Protein AF-A0A7C4T626-F1 (afdb_monomer)

Secondary structure (DSSP, 8-state):
-TTTTS---TTT-S---PPPHHHHHHHHHH--SS-HHHHHHHHHHHHHHHHHHHHHHHHHHHHTHHHHHHHHHHHHHHS---HHHHHHHHTT----S--HHHHHHHHHHHHHHT-PPP-------

Sequence (125 aa):
AMVMEWGMGEQLGPVNYSSDPASEAYMMQFGPEFSQKTAEMIDAEVRKIIDTAYTEASDLLETNRDKVDALAKALLKYETLDADDVKLILSGGSLEKPTLNDLLAKEQTKAHNETPAPEEYRKDY

Radius of gyration: 29.69 Å; Cα contacts (8 Å, |Δi|>4): 72; chains: 1; bounding box: 92×33×59 Å

Foldseek 3Di:
DQCAQQVVQPVRHRDHQDDDPVCVVVCVVPNGPDDPVVVVSSVVSVVVVVVVVVVVVVCVCVVVVVLVVQVVVVCQFAVDADPVRSVQSSVVHDDPDHTPVNVVVVVVVVVVVPPDDPPPPPPDD

Solvent-accessible surface area (backbone atoms only — not comparable to full-atom values): 7524 Å² total; per-residue (Å²): 94,62,52,38,53,66,14,69,27,86,91,74,36,84,45,69,73,61,61,57,77,76,46,44,62,45,30,7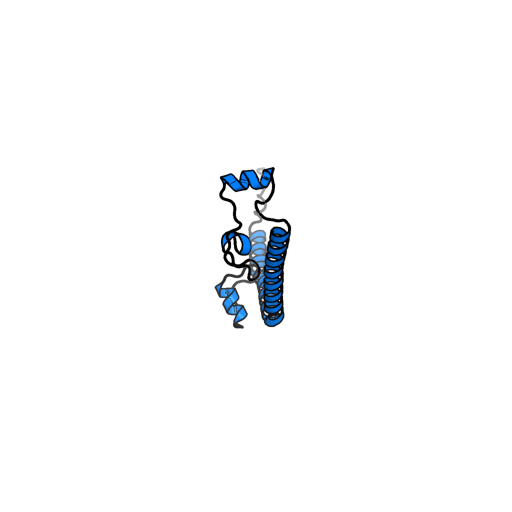8,75,74,47,71,99,60,55,70,70,53,51,54,52,51,54,50,45,54,48,52,52,52,52,50,53,49,50,53,52,49,52,54,48,60,76,38,39,70,52,53,53,50,51,53,54,46,37,73,43,40,70,68,78,54,76,66,52,49,53,36,50,72,71,71,52,82,84,96,65,78,36,47,68,56,52,54,52,52,52,52,57,51,61,67,71,65,64,75,76,79,80,78,78,80,76,87,124

pLDDT: mean 82.05, std 13.03, range [48.47, 98.0]

Mean predicted aligned error: 11.88 Å

Nearest PDB structures (foldseek):
  6az0-assembly1_B  TM=9.004E-01  e=3.321E-03  Saccharomyces cerevisiae RM11-1a
  2dhr-assembly1_D  TM=7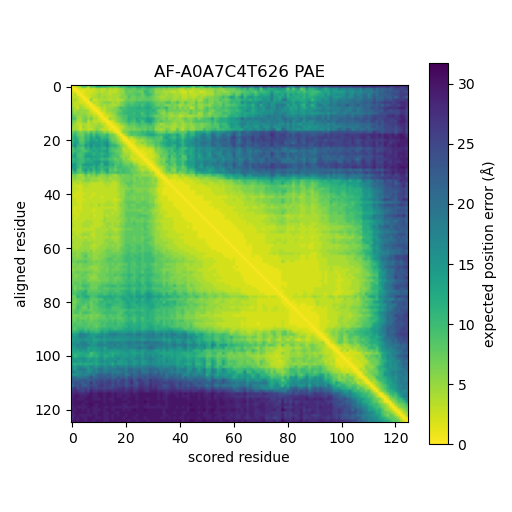.779E-01  e=2.903E-03  Thermus thermophilus

Structure (mmCIF, N/CA/C/O backbone):
data_AF-A0A7C4T626-F1
#
_entry.id   AF-A0A7C4T626-F1
#
loop_
_atom_site.group_PDB
_atom_site.id
_atom_site.type_symbol
_atom_site.label_atom_id
_atom_site.label_alt_id
_atom_site.label_comp_id
_atom_site.label_asym_id
_atom_site.label_entity_id
_atom_site.label_seq_id
_atom_site.pdbx_PDB_ins_code
_atom_site.Cartn_x
_atom_site.Cartn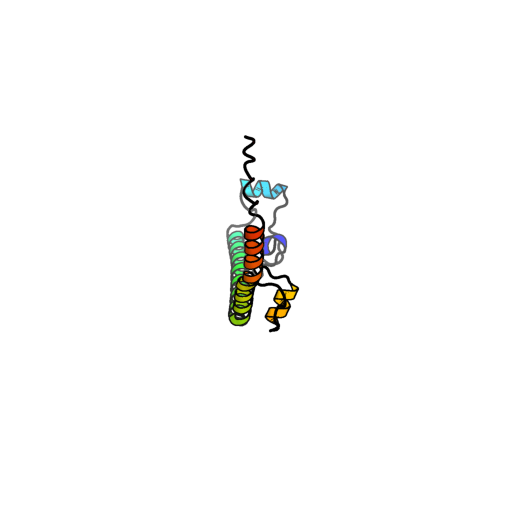_y
_atom_site.Cartn_z
_atom_site.occupancy
_atom_site.B_iso_or_equiv
_atom_site.auth_seq_id
_atom_site.auth_comp_id
_atom_site.auth_asym_id
_atom_site.auth_atom_id
_atom_site.pdbx_PDB_model_num
ATOM 1 N N . ALA A 1 1 ? -6.491 7.884 14.619 1.00 65.12 1 ALA A N 1
ATOM 2 C CA . ALA A 1 1 ? -7.272 8.292 13.432 1.00 65.12 1 ALA A CA 1
ATOM 3 C C . ALA A 1 1 ? -8.443 7.348 13.094 1.00 65.12 1 ALA A C 1
ATOM 5 O O . ALA A 1 1 ? -9.502 7.543 13.668 1.00 65.12 1 ALA A O 1
ATOM 6 N N . MET A 1 2 ? -8.326 6.315 12.242 1.00 82.69 2 MET A N 1
ATOM 7 C CA . MET A 1 2 ? -9.519 5.632 11.667 1.00 82.69 2 MET A CA 1
ATOM 8 C C . MET A 1 2 ? -10.527 5.052 12.679 1.00 82.69 2 MET A C 1
ATOM 10 O O . MET A 1 2 ? -11.706 5.394 12.640 1.00 82.69 2 MET A O 1
ATOM 14 N N . VAL A 1 3 ? -10.080 4.190 13.594 1.00 80.69 3 VAL A N 1
ATOM 15 C CA . VAL A 1 3 ? -10.986 3.524 14.549 1.00 80.69 3 VAL A CA 1
ATOM 16 C C . VAL A 1 3 ? -11.329 4.446 15.723 1.00 80.69 3 VAL A C 1
ATOM 18 O O . VAL A 1 3 ? -12.494 4.591 16.068 1.00 80.69 3 VAL A O 1
ATOM 21 N N . MET A 1 4 ? -10.327 5.111 16.308 1.00 79.56 4 MET A N 1
ATOM 22 C CA . MET A 1 4 ? -10.500 5.886 17.545 1.00 79.56 4 MET A CA 1
ATOM 23 C C . MET A 1 4 ? -11.024 7.315 17.345 1.00 79.56 4 MET A C 1
ATOM 25 O O . MET A 1 4 ? -11.743 7.805 18.201 1.00 79.56 4 MET A O 1
ATOM 29 N N . GLU A 1 5 ? -10.679 8.011 16.261 1.00 79.12 5 GLU A N 1
ATOM 30 C CA . GLU A 1 5 ? -11.094 9.416 16.065 1.00 79.12 5 GLU A CA 1
ATOM 31 C C . GLU A 1 5 ? -12.281 9.530 15.116 1.00 79.12 5 GLU A C 1
ATOM 33 O O . GLU A 1 5 ? -13.194 10.320 15.351 1.00 79.12 5 GLU A O 1
ATOM 38 N N . TRP A 1 6 ? -12.255 8.758 14.026 1.00 81.06 6 TRP A N 1
ATOM 39 C CA . TRP A 1 6 ? -13.260 8.839 12.965 1.00 81.06 6 TRP A CA 1
ATOM 40 C C . TRP A 1 6 ? -14.411 7.849 13.152 1.00 81.06 6 TRP A C 1
ATOM 42 O O . TRP A 1 6 ? -15.393 7.927 12.418 1.00 81.06 6 TRP A O 1
ATOM 52 N N . GLY A 1 7 ? -14.308 6.930 14.119 1.00 77.69 7 GLY A N 1
ATOM 53 C CA . GLY A 1 7 ? -15.370 5.973 14.430 1.00 77.69 7 GLY A CA 1
ATOM 54 C C . GLY A 1 7 ? -15.666 5.001 13.285 1.00 77.69 7 GLY A C 1
ATOM 55 O O . GLY A 1 7 ? -16.808 4.588 13.107 1.00 77.69 7 GLY A O 1
ATOM 56 N N . MET A 1 8 ? -14.656 4.653 12.479 1.00 80.62 8 MET A N 1
ATOM 57 C CA . MET A 1 8 ? -14.803 3.751 11.325 1.00 80.62 8 MET A CA 1
ATOM 58 C C . MET A 1 8 ? -14.735 2.257 11.700 1.00 80.62 8 MET A C 1
ATOM 60 O O . MET A 1 8 ? -14.598 1.413 10.820 1.00 80.62 8 MET A O 1
ATOM 64 N N . GLY A 1 9 ? -14.811 1.913 12.991 1.00 78.06 9 GLY A N 1
ATOM 65 C CA . GLY A 1 9 ? -14.916 0.524 13.447 1.00 78.06 9 GLY A CA 1
ATOM 66 C C . GLY A 1 9 ? -16.373 0.062 13.459 1.00 78.06 9 GLY A C 1
ATOM 67 O O . GLY A 1 9 ? -17.179 0.600 14.218 1.00 78.06 9 GLY A O 1
ATOM 68 N N . GLU A 1 10 ? -16.717 -0.950 12.658 1.00 75.94 10 GLU A N 1
ATOM 69 C CA . GLU A 1 10 ? -18.098 -1.451 12.530 1.00 75.94 10 GLU A CA 1
ATOM 70 C C . GLU A 1 10 ? -18.674 -1.945 13.866 1.00 75.94 10 GLU A C 1
ATOM 72 O O . GLU A 1 10 ? -19.860 -1.752 14.133 1.00 75.94 10 GLU A O 1
ATOM 77 N N . GLN A 1 11 ? -17.845 -2.552 14.725 1.00 77.81 11 GLN A N 1
ATOM 78 C CA . GLN A 1 11 ? -18.287 -3.048 16.034 1.00 77.81 11 GLN A CA 1
ATOM 79 C C . GLN A 1 11 ? -18.428 -1.960 17.104 1.00 77.81 11 GLN A C 1
ATOM 81 O O . GLN A 1 11 ? -19.244 -2.103 18.015 1.00 77.81 11 GLN A O 1
ATOM 86 N N . LEU A 1 12 ? -17.632 -0.892 17.023 1.00 77.81 12 LEU A N 1
ATOM 87 C CA . LEU A 1 12 ? -17.597 0.183 18.023 1.00 77.81 12 LEU A CA 1
ATOM 88 C C . LEU A 1 12 ? -18.590 1.310 17.705 1.00 77.81 12 LEU A C 1
ATOM 90 O O . LEU A 1 12 ? -19.036 2.018 18.608 1.00 77.81 12 LEU A O 1
ATOM 94 N N . GLY A 1 13 ? -18.977 1.442 16.434 1.00 72.56 13 GLY A N 1
ATOM 95 C CA . GLY A 1 13 ? -19.865 2.496 15.963 1.00 72.56 13 GLY A CA 1
ATOM 96 C C . GLY A 1 13 ? -19.182 3.871 15.904 1.00 72.56 13 GLY A C 1
ATOM 97 O O . GLY A 1 13 ? -17.979 3.992 16.145 1.00 72.56 13 GLY A O 1
ATOM 98 N N . PRO A 1 14 ? -19.943 4.935 15.583 1.00 77.69 14 PRO A N 1
ATOM 99 C CA . PRO A 1 14 ? -19.408 6.276 15.351 1.00 77.69 14 PRO A CA 1
ATOM 100 C C . PRO A 1 14 ? -19.138 7.014 16.674 1.00 77.69 14 PRO A C 1
ATOM 102 O O . PRO A 1 14 ? -19.742 8.047 16.964 1.00 77.69 14 PRO A O 1
ATOM 105 N N . VAL A 1 15 ? -18.255 6.459 17.503 1.00 76.62 15 VAL A N 1
ATOM 106 C CA . VAL A 1 15 ? -17.834 7.038 18.782 1.00 76.62 15 VAL A CA 1
ATOM 107 C C . VAL A 1 15 ? -16.383 7.482 18.673 1.00 76.62 15 VAL A C 1
ATOM 109 O O . VAL A 1 15 ? -15.531 6.757 18.162 1.00 76.62 15 VAL A O 1
ATOM 112 N N . ASN A 1 16 ? -16.108 8.687 19.165 1.00 78.94 16 ASN A N 1
ATOM 113 C CA . ASN A 1 16 ? -14.752 9.187 19.290 1.00 78.94 16 ASN A CA 1
ATOM 114 C C . ASN A 1 16 ? -14.172 8.723 20.641 1.00 78.94 16 ASN A C 1
ATOM 116 O O . ASN A 1 16 ? -14.692 9.068 21.700 1.00 78.94 16 ASN A O 1
ATOM 120 N N . TYR A 1 17 ? -13.114 7.920 20.571 1.00 75.94 17 TYR A N 1
ATOM 121 C CA . TYR A 1 17 ? -12.302 7.425 21.686 1.00 75.94 17 TYR A CA 1
ATOM 122 C C . TYR A 1 17 ? -10.962 8.166 21.808 1.00 75.94 17 TYR A C 1
ATOM 124 O O . TYR A 1 17 ? -10.085 7.731 22.554 1.00 75.94 17 TYR A O 1
ATOM 132 N N . SER A 1 18 ? -10.764 9.229 21.027 1.00 68.81 18 SER A N 1
ATOM 133 C CA . SER A 1 18 ? -9.554 10.039 21.078 1.00 68.81 18 SER A CA 1
ATOM 134 C C . SER A 1 18 ? -9.593 11.015 22.240 1.00 68.81 18 SER A C 1
ATOM 136 O O . SER A 1 18 ? -10.644 11.534 22.615 1.00 68.81 18 SER A O 1
ATOM 138 N N . SER A 1 19 ? -8.418 11.257 22.792 1.00 64.00 19 SER A N 1
ATOM 139 C CA . SER A 1 19 ? -8.194 12.191 23.877 1.00 64.00 19 SER A CA 1
ATOM 140 C C . SER A 1 19 ? -7.792 13.556 23.297 1.00 64.00 19 SER A C 1
ATOM 142 O O . SER A 1 19 ? -6.939 13.644 22.420 1.00 64.00 19 SER A O 1
ATOM 144 N N . ASP A 1 20 ? -8.382 14.643 23.801 1.00 67.44 20 ASP A N 1
ATOM 145 C CA . ASP A 1 20 ? -7.840 16.005 23.667 1.00 67.44 20 ASP A CA 1
ATOM 146 C C . ASP A 1 20 ? -6.392 16.039 24.224 1.00 67.44 20 ASP A C 1
ATOM 148 O O . ASP A 1 20 ? -6.089 15.243 25.123 1.00 67.44 20 ASP A O 1
ATOM 152 N N . PRO A 1 21 ? -5.478 16.935 23.800 1.00 65.38 21 PRO A N 1
ATOM 153 C CA . PRO A 1 21 ? -4.077 16.913 24.238 1.00 65.38 21 PRO A CA 1
ATOM 154 C C . PRO A 1 21 ? -3.896 16.954 25.763 1.00 65.38 21 PRO A C 1
ATOM 156 O O . PRO A 1 21 ? -2.940 16.394 26.298 1.00 65.38 21 PRO A O 1
ATOM 159 N N . ALA A 1 22 ? -4.839 17.576 26.482 1.00 63.47 22 ALA A N 1
ATOM 160 C CA . ALA A 1 22 ? -4.883 17.558 27.944 1.00 63.47 22 ALA A CA 1
ATOM 161 C C . ALA A 1 22 ? -5.160 16.153 28.518 1.00 63.47 22 ALA A C 1
ATOM 163 O O . ALA A 1 22 ? -4.573 15.763 29.526 1.00 63.47 22 ALA A O 1
ATOM 164 N N . SER A 1 23 ? -6.024 15.379 27.862 1.00 63.88 23 SER A N 1
ATOM 165 C CA . SER A 1 23 ? -6.339 13.991 28.217 1.00 63.88 23 SER A CA 1
ATOM 166 C C . SER A 1 23 ? -5.335 12.967 27.678 1.00 63.88 23 SER A C 1
ATOM 16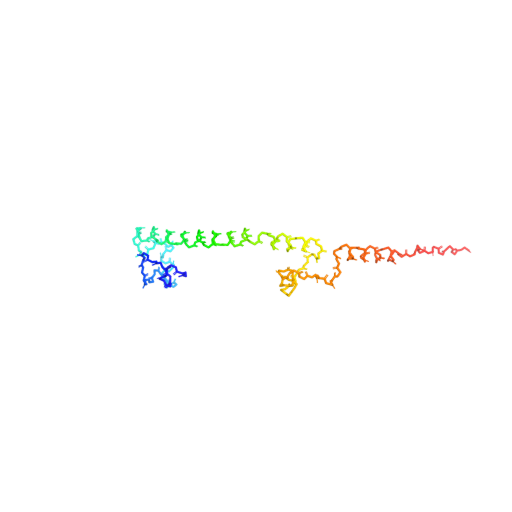8 O O . SER A 1 23 ? -5.243 11.878 28.230 1.00 63.88 23 SER A O 1
ATOM 170 N N . GLU A 1 24 ? -4.512 13.301 26.680 1.00 65.88 24 GLU A N 1
ATOM 171 C CA . GLU A 1 24 ? -3.437 12.412 26.217 1.00 65.88 24 GLU A CA 1
ATOM 172 C C . GLU A 1 24 ? -2.308 12.302 27.257 1.00 65.88 24 GLU A C 1
ATOM 174 O O . GLU A 1 24 ? -1.840 11.205 27.572 1.00 65.88 24 GLU A O 1
ATOM 179 N N . ALA A 1 25 ? -1.951 13.424 27.896 1.00 68.50 25 ALA A N 1
ATOM 180 C CA . ALA A 1 25 ? -1.042 13.427 29.044 1.00 68.50 25 ALA A CA 1
ATOM 181 C C . ALA A 1 25 ? -1.603 12.610 30.225 1.00 68.50 25 ALA A C 1
ATOM 183 O O . ALA A 1 25 ? -0.857 11.908 30.910 1.00 68.50 25 ALA A O 1
ATOM 184 N N . TYR A 1 26 ? -2.923 12.665 30.435 1.00 68.06 26 TYR A N 1
ATOM 185 C CA . TYR A 1 26 ? -3.614 11.871 31.450 1.00 68.06 26 TYR A CA 1
ATOM 186 C C . TYR A 1 26 ? -3.620 10.377 31.099 1.00 68.06 26 TYR A C 1
ATOM 188 O O . TYR A 1 26 ? -3.276 9.555 31.944 1.00 68.06 26 TYR A O 1
ATOM 196 N N . MET A 1 27 ? -3.906 10.013 29.846 1.00 66.94 27 MET A N 1
ATOM 197 C CA . MET A 1 27 ? -3.880 8.624 29.381 1.00 66.94 27 MET A CA 1
ATOM 198 C C . MET A 1 27 ? -2.500 7.982 29.504 1.00 66.94 27 MET A C 1
ATOM 200 O O . MET A 1 27 ? -2.403 6.821 29.901 1.00 66.94 27 MET A O 1
ATOM 204 N N . MET A 1 28 ? -1.426 8.722 29.218 1.00 68.50 28 MET A N 1
ATOM 205 C CA . MET A 1 28 ? -0.067 8.205 29.408 1.00 68.50 28 MET A CA 1
ATOM 206 C C . MET A 1 28 ? 0.271 7.936 30.880 1.00 68.50 28 MET A C 1
ATOM 208 O O . MET A 1 28 ? 1.109 7.081 31.164 1.00 68.50 28 MET A O 1
ATOM 212 N N . GLN A 1 29 ? -0.370 8.645 31.814 1.00 72.25 29 GLN A N 1
ATOM 213 C CA . GLN A 1 29 ? -0.107 8.518 33.247 1.00 72.25 29 GLN A CA 1
ATOM 214 C C . GLN A 1 29 ? -1.067 7.555 33.968 1.00 72.25 29 GLN A C 1
ATOM 216 O O . GLN A 1 29 ? -0.654 6.895 34.922 1.00 72.25 29 GLN A O 1
ATOM 221 N N . PHE A 1 30 ? -2.324 7.457 33.527 1.00 70.31 30 PHE A N 1
ATOM 222 C CA . PHE A 1 30 ? -3.401 6.750 34.235 1.00 70.31 30 PHE A CA 1
ATOM 223 C C . PHE A 1 30 ? -4.143 5.708 33.382 1.00 70.31 30 PHE A C 1
ATOM 225 O O . PHE A 1 30 ? -4.988 4.987 33.910 1.00 70.31 30 PHE A O 1
ATOM 232 N N . GLY A 1 31 ? -3.789 5.568 32.102 1.00 66.25 31 GLY A N 1
ATOM 233 C CA . GLY A 1 31 ? -4.418 4.633 31.171 1.00 66.25 31 GLY A CA 1
ATOM 234 C C . GLY A 1 31 ? -5.648 5.205 30.448 1.00 66.25 31 GLY A C 1
ATOM 235 O O . GLY A 1 31 ? -6.082 6.320 30.736 1.00 66.25 31 GLY A O 1
ATOM 236 N N . PRO A 1 32 ? -6.192 4.466 29.464 1.00 67.50 32 PRO A N 1
ATOM 237 C CA . PRO A 1 32 ? -7.331 4.903 28.657 1.00 67.50 32 PRO A CA 1
ATOM 238 C C . PRO A 1 32 ? -8.605 5.120 29.487 1.00 67.50 32 PRO A C 1
ATOM 240 O O . PRO A 1 32 ? -8.911 4.344 30.388 1.00 67.50 32 PRO A O 1
ATOM 243 N N . GLU A 1 33 ? -9.405 6.127 29.119 1.00 73.69 33 GLU A N 1
ATOM 244 C CA . GLU A 1 33 ? -10.693 6.450 29.766 1.00 73.69 33 GLU A CA 1
ATOM 245 C C . GLU A 1 33 ? -11.841 5.486 29.388 1.00 73.69 33 GLU A C 1
ATOM 247 O O . GLU A 1 33 ? -13.009 5.723 29.701 1.00 73.69 33 GLU A O 1
ATOM 252 N N . PHE A 1 34 ? -11.532 4.376 28.715 1.00 79.06 34 PHE A N 1
ATOM 253 C CA . PHE A 1 34 ? -12.491 3.352 28.308 1.00 79.06 34 PHE A CA 1
ATOM 254 C C . PHE A 1 34 ? -12.152 1.987 28.904 1.00 79.06 34 PHE A C 1
ATOM 256 O O . PHE A 1 34 ? -11.025 1.699 29.300 1.00 79.06 34 PHE A O 1
ATOM 263 N N . SER A 1 35 ? -13.166 1.122 28.975 1.00 86.44 35 SER A N 1
ATOM 264 C CA . SER A 1 35 ? -13.010 -0.210 29.558 1.00 86.44 35 SER A CA 1
ATOM 265 C C . SER A 1 35 ? -11.979 -1.049 28.800 1.00 86.44 35 SER A C 1
ATOM 267 O O . SER A 1 35 ? -11.820 -0.910 27.587 1.00 86.44 35 SER A O 1
ATOM 269 N N . GLN A 1 36 ? -11.349 -2.002 29.487 1.00 84.25 36 GLN A N 1
ATOM 270 C CA . GLN A 1 36 ? -10.408 -2.926 28.851 1.00 84.25 36 GLN A CA 1
ATOM 271 C C . GLN A 1 36 ? -11.048 -3.729 27.709 1.00 84.25 36 GLN A C 1
ATOM 273 O O . GLN A 1 36 ? -10.435 -3.915 26.666 1.00 84.25 36 GLN A O 1
ATOM 278 N N . LYS A 1 37 ? -12.330 -4.086 27.845 1.00 87.50 37 LYS A N 1
ATOM 279 C CA . LYS A 1 37 ? -13.107 -4.706 26.765 1.00 87.50 37 LYS A CA 1
ATOM 280 C C . LYS A 1 37 ? -13.189 -3.809 25.521 1.00 87.50 37 LYS A C 1
ATOM 282 O O . LYS A 1 37 ? -13.139 -4.298 24.400 1.00 87.50 37 LYS A O 1
ATOM 287 N N . THR A 1 38 ? -13.339 -2.499 25.708 1.00 86.06 38 THR A N 1
ATOM 288 C CA . THR A 1 38 ? -13.340 -1.523 24.608 1.00 86.06 38 THR A CA 1
ATOM 289 C C . THR A 1 38 ? -11.964 -1.421 23.960 1.00 86.06 38 THR A C 1
ATOM 291 O O . THR A 1 38 ? -11.889 -1.389 22.737 1.00 86.06 38 THR A O 1
ATOM 294 N N . ALA A 1 39 ? -10.893 -1.441 24.757 1.00 86.12 39 ALA A N 1
ATOM 295 C CA . ALA A 1 39 ? -9.521 -1.470 24.251 1.00 86.12 39 ALA A CA 1
ATOM 296 C C . ALA A 1 39 ? -9.270 -2.698 23.361 1.00 86.12 39 ALA A C 1
ATOM 298 O O . ALA A 1 39 ? -8.814 -2.557 22.232 1.00 86.12 39 ALA A O 1
ATOM 299 N N . GLU A 1 40 ? -9.674 -3.883 23.824 1.00 89.19 40 GLU A N 1
ATOM 300 C CA . GLU A 1 40 ? -9.564 -5.132 23.060 1.00 89.19 40 GLU A CA 1
ATOM 301 C C . GLU A 1 40 ? -10.336 -5.074 21.731 1.00 89.19 40 GLU A C 1
ATOM 303 O O . GLU A 1 40 ? -9.850 -5.555 20.708 1.00 89.19 40 GLU A O 1
ATOM 308 N N . MET A 1 41 ? -11.525 -4.458 21.723 1.00 89.12 41 MET A N 1
ATOM 309 C CA . MET A 1 41 ? -12.304 -4.257 20.495 1.00 89.12 41 MET A CA 1
ATOM 310 C C . MET A 1 41 ? -11.615 -3.287 19.524 1.00 89.12 41 MET A C 1
ATOM 312 O O . MET A 1 41 ? -11.603 -3.542 18.321 1.00 89.12 41 MET A O 1
ATOM 316 N N . ILE A 1 42 ? -11.010 -2.205 20.026 1.00 87.69 42 ILE A N 1
ATOM 317 C CA . ILE A 1 42 ? -10.232 -1.266 19.202 1.00 87.69 42 ILE A CA 1
ATOM 318 C C . ILE A 1 42 ? -9.046 -1.991 18.557 1.00 87.69 42 ILE A C 1
ATOM 320 O O . ILE A 1 42 ? -8.863 -1.897 17.343 1.00 87.69 42 ILE A O 1
ATOM 324 N N . ASP A 1 43 ? -8.281 -2.754 19.339 1.00 89.12 43 ASP A N 1
ATOM 325 C CA . ASP A 1 43 ? -7.125 -3.506 18.843 1.00 89.12 43 ASP A CA 1
ATOM 326 C C . ASP A 1 43 ? -7.522 -4.531 17.770 1.00 89.12 43 ASP A C 1
ATOM 328 O O . ASP A 1 43 ? -6.812 -4.705 16.773 1.00 89.12 43 ASP A O 1
ATOM 332 N N . ALA A 1 44 ? -8.671 -5.191 17.943 1.00 91.31 44 ALA A N 1
ATOM 333 C CA . ALA A 1 44 ? -9.201 -6.138 16.969 1.00 91.31 44 ALA A CA 1
ATOM 334 C C . ALA A 1 44 ? -9.567 -5.465 15.633 1.00 91.31 44 ALA A C 1
ATOM 336 O O . ALA A 1 44 ? -9.209 -5.984 14.575 1.00 91.31 44 ALA A O 1
ATOM 337 N N . GLU A 1 45 ? -10.226 -4.302 15.663 1.00 91.06 45 GLU A N 1
ATOM 338 C CA . GLU A 1 45 ? -10.566 -3.540 14.451 1.00 91.06 45 GLU A CA 1
ATOM 339 C C . GLU A 1 45 ? -9.313 -3.007 13.744 1.00 91.06 45 GLU A C 1
ATOM 341 O O . GLU A 1 45 ? -9.189 -3.118 12.524 1.00 91.06 45 GLU A O 1
ATOM 346 N N . VAL A 1 46 ? -8.334 -2.495 14.497 1.00 90.88 46 VAL A N 1
ATOM 347 C CA . VAL A 1 46 ? -7.054 -2.039 13.930 1.00 90.88 46 VAL A CA 1
ATOM 348 C C . VAL A 1 46 ? -6.333 -3.190 13.233 1.00 90.88 46 VAL A C 1
ATOM 350 O O . VAL A 1 46 ? -5.881 -3.034 12.097 1.00 90.88 46 VAL A O 1
ATOM 353 N N . ARG A 1 47 ? -6.268 -4.361 13.877 1.00 92.62 47 ARG A N 1
ATOM 354 C CA . ARG A 1 47 ? -5.679 -5.563 13.279 1.00 92.62 47 ARG A CA 1
ATOM 355 C C . ARG A 1 47 ? -6.414 -5.974 12.006 1.00 92.62 47 ARG A C 1
ATOM 357 O O . ARG A 1 47 ? -5.762 -6.177 10.989 1.00 92.62 47 ARG A O 1
ATOM 364 N N . LYS A 1 48 ? -7.751 -6.024 12.033 1.00 93.00 48 LYS A N 1
ATOM 365 C CA . LYS A 1 48 ? -8.580 -6.357 10.864 1.00 93.00 48 LYS A CA 1
ATOM 366 C C . LYS A 1 48 ? -8.275 -5.440 9.678 1.00 93.00 48 LYS A C 1
ATOM 368 O O . LYS A 1 48 ? -8.131 -5.933 8.562 1.00 93.00 48 LYS A O 1
ATOM 373 N N . ILE A 1 49 ? -8.149 -4.132 9.906 1.00 93.12 49 ILE A N 1
ATOM 374 C CA . ILE A 1 49 ? -7.838 -3.165 8.843 1.00 93.12 49 ILE A CA 1
ATOM 375 C C . ILE A 1 49 ? -6.449 -3.423 8.249 1.00 93.12 49 ILE A C 1
ATOM 377 O O . ILE A 1 49 ? -6.308 -3.459 7.028 1.00 93.12 49 ILE A O 1
ATOM 381 N N . ILE A 1 50 ? -5.435 -3.618 9.098 1.00 94.50 50 ILE A N 1
ATOM 382 C CA . ILE A 1 50 ? -4.058 -3.869 8.649 1.00 94.50 50 ILE A CA 1
ATOM 383 C C . ILE A 1 50 ? -3.976 -5.176 7.861 1.00 94.50 50 ILE A C 1
ATOM 385 O O . ILE A 1 50 ? -3.415 -5.187 6.767 1.00 94.50 50 ILE A O 1
ATOM 389 N N . ASP A 1 51 ? -4.556 -6.251 8.395 1.00 95.56 51 ASP A N 1
ATOM 390 C CA . ASP A 1 51 ? -4.533 -7.567 7.760 1.00 95.56 51 ASP A CA 1
ATOM 391 C C . ASP A 1 51 ? -5.254 -7.523 6.405 1.00 95.56 51 ASP A C 1
ATOM 393 O O . ASP A 1 51 ? -4.720 -8.008 5.411 1.00 95.56 51 ASP A O 1
ATOM 397 N N . THR A 1 52 ? -6.412 -6.856 6.330 1.00 95.38 52 THR A N 1
ATOM 398 C CA . THR A 1 52 ? -7.159 -6.689 5.071 1.00 95.38 52 THR A CA 1
ATOM 399 C C . THR A 1 52 ? -6.342 -5.916 4.038 1.00 95.38 52 THR A C 1
ATOM 401 O O . THR A 1 52 ? -6.167 -6.393 2.922 1.00 95.38 52 THR A O 1
ATOM 404 N N . ALA A 1 53 ? -5.779 -4.761 4.410 1.00 95.69 53 ALA A N 1
ATOM 405 C CA . ALA A 1 53 ? -4.973 -3.952 3.497 1.00 95.69 53 ALA A CA 1
ATOM 406 C C . ALA A 1 53 ? -3.712 -4.694 3.021 1.00 95.69 53 ALA A C 1
ATOM 408 O O . ALA A 1 53 ? -3.314 -4.569 1.862 1.00 95.69 53 ALA A O 1
ATOM 409 N N . TYR A 1 54 ? -3.087 -5.481 3.901 1.00 97.38 54 TYR A N 1
ATOM 410 C CA . TYR A 1 54 ? -1.936 -6.305 3.552 1.00 97.38 54 TYR A CA 1
ATOM 411 C C . TYR A 1 54 ? -2.307 -7.413 2.564 1.00 97.38 54 TYR A C 1
ATOM 413 O O . TYR A 1 54 ? -1.602 -7.599 1.569 1.00 97.38 54 TYR A O 1
ATOM 421 N N . THR A 1 55 ? -3.404 -8.131 2.817 1.00 97.69 55 THR A N 1
ATOM 422 C CA . THR A 1 55 ? -3.906 -9.167 1.910 1.00 97.69 55 THR A CA 1
ATOM 423 C C . THR A 1 55 ? -4.272 -8.569 0.558 1.00 97.69 55 THR A C 1
ATOM 425 O O . THR A 1 55 ? -3.763 -9.039 -0.450 1.00 97.69 55 THR A O 1
ATOM 428 N N . GLU A 1 56 ? -5.041 -7.480 0.519 1.00 97.69 56 GLU A N 1
ATOM 429 C CA . GLU A 1 56 ? -5.410 -6.810 -0.734 1.00 97.69 56 GLU A CA 1
ATOM 430 C C . GLU A 1 56 ? -4.184 -6.346 -1.531 1.00 97.69 56 GLU A C 1
ATOM 432 O O . GLU A 1 56 ? -4.118 -6.539 -2.746 1.00 97.69 56 GLU A O 1
ATOM 437 N N . ALA A 1 57 ? -3.186 -5.760 -0.861 1.00 97.38 57 ALA A N 1
ATOM 438 C CA . ALA A 1 57 ? -1.947 -5.349 -1.511 1.00 97.38 57 ALA A CA 1
ATOM 439 C C . ALA A 1 57 ? -1.153 -6.552 -2.042 1.00 97.38 57 ALA A C 1
ATOM 441 O O . ALA A 1 57 ? -0.642 -6.503 -3.161 1.00 97.38 57 ALA A O 1
ATOM 442 N N . SER A 1 58 ? -1.060 -7.629 -1.261 1.00 97.31 58 SER A N 1
ATOM 443 C CA . SER A 1 58 ? -0.360 -8.855 -1.658 1.00 97.31 58 SER A CA 1
ATOM 444 C C . SER A 1 58 ? -1.043 -9.506 -2.858 1.00 97.31 58 SER A C 1
ATOM 446 O O . SER A 1 58 ? -0.388 -9.749 -3.869 1.00 97.31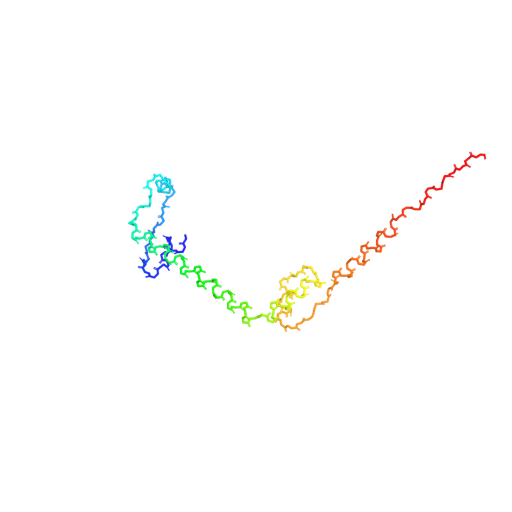 58 SER A O 1
ATOM 448 N N . ASP A 1 59 ? -2.364 -9.664 -2.806 1.00 98.00 59 ASP A N 1
ATOM 449 C CA . ASP A 1 59 ? -3.174 -10.221 -3.888 1.00 98.00 59 ASP A CA 1
ATOM 450 C C . ASP A 1 59 ? -3.061 -9.376 -5.161 1.00 98.00 59 ASP A C 1
ATOM 452 O O . ASP A 1 59 ? -2.923 -9.913 -6.263 1.00 98.00 59 ASP A O 1
ATOM 456 N N . LEU A 1 60 ? -3.065 -8.044 -5.035 1.00 97.56 60 LEU A N 1
ATOM 457 C CA . LEU A 1 60 ? -2.889 -7.136 -6.168 1.00 97.56 60 LEU A CA 1
ATOM 458 C C . LEU A 1 60 ? -1.517 -7.321 -6.832 1.00 97.56 60 LEU A C 1
ATOM 460 O O . LEU A 1 60 ? -1.432 -7.351 -8.065 1.00 97.56 60 LEU A O 1
ATOM 464 N N . LEU A 1 61 ? -0.454 -7.447 -6.033 1.00 96.44 61 LEU A N 1
ATOM 465 C CA . LEU A 1 61 ? 0.909 -7.659 -6.520 1.00 96.44 61 LEU A CA 1
ATOM 466 C C . LEU A 1 61 ? 1.085 -9.046 -7.147 1.00 96.44 61 LEU A C 1
ATOM 468 O O . LEU A 1 61 ? 1.711 -9.157 -8.200 1.00 96.44 61 LEU A O 1
ATOM 472 N N . GLU A 1 62 ? 0.523 -10.090 -6.538 1.00 96.62 62 GLU A N 1
ATOM 473 C CA . GLU A 1 62 ? 0.566 -11.459 -7.059 1.00 96.62 62 GLU A CA 1
ATOM 474 C C . GLU A 1 62 ? -0.238 -11.599 -8.354 1.00 96.62 62 GLU A C 1
ATOM 476 O O . GLU A 1 62 ? 0.252 -12.157 -9.336 1.00 96.62 62 GLU A O 1
ATOM 481 N N . THR A 1 63 ? -1.433 -11.008 -8.412 1.00 97.62 63 THR A N 1
ATOM 482 C CA . THR A 1 63 ? -2.278 -11.003 -9.618 1.00 97.62 63 THR A CA 1
ATOM 483 C C . THR A 1 63 ? -1.599 -10.293 -10.792 1.00 97.62 63 THR A C 1
ATOM 485 O O . THR A 1 63 ? -1.832 -10.641 -11.946 1.00 97.62 63 THR A O 1
ATOM 488 N N . ASN A 1 64 ? -0.739 -9.308 -10.514 1.00 96.00 64 ASN A N 1
ATOM 489 C CA . ASN A 1 64 ? 0.005 -8.538 -11.516 1.00 96.00 64 ASN A CA 1
ATOM 490 C C . ASN A 1 64 ? 1.506 -8.877 -11.508 1.00 96.00 64 ASN A C 1
ATOM 492 O O . ASN A 1 64 ? 2.348 -8.012 -11.779 1.00 96.00 64 ASN A O 1
ATOM 496 N N . ARG A 1 65 ? 1.861 -10.122 -11.165 1.00 96.12 65 ARG A N 1
ATOM 497 C CA . ARG A 1 65 ? 3.258 -10.531 -10.973 1.00 96.12 65 ARG A CA 1
ATOM 498 C C . ARG A 1 65 ? 4.135 -10.286 -12.201 1.00 96.12 65 ARG A C 1
ATOM 500 O O . ARG A 1 65 ? 5.278 -9.859 -12.064 1.00 96.12 65 ARG A O 1
ATOM 507 N N . ASP A 1 66 ? 3.586 -10.504 -13.389 1.00 94.44 66 ASP A N 1
ATOM 508 C CA . ASP A 1 66 ? 4.223 -10.237 -14.679 1.00 94.44 66 ASP A CA 1
ATOM 509 C C . ASP A 1 66 ? 4.656 -8.769 -14.831 1.00 94.44 66 ASP A C 1
ATOM 511 O O . ASP A 1 66 ? 5.787 -8.483 -15.235 1.00 94.44 66 ASP A O 1
ATOM 515 N N . LYS A 1 67 ? 3.786 -7.834 -14.438 1.00 94.25 67 LYS A N 1
ATOM 516 C CA . LYS A 1 67 ? 4.059 -6.393 -14.452 1.00 94.25 67 LYS A CA 1
ATOM 517 C C . LYS A 1 67 ? 5.103 -6.000 -13.412 1.00 94.25 67 LYS A C 1
ATOM 519 O O . LYS A 1 67 ? 5.985 -5.195 -13.709 1.00 94.25 67 LYS A O 1
ATOM 524 N N . VAL A 1 68 ? 5.039 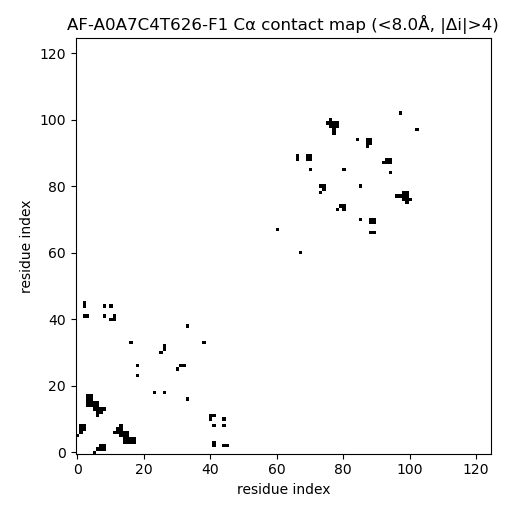-6.585 -12.214 1.00 95.25 68 VAL A N 1
ATOM 525 C CA . VAL A 1 68 ? 6.046 -6.370 -11.160 1.00 95.25 68 VAL A CA 1
ATOM 526 C C . VAL A 1 68 ? 7.423 -6.842 -11.630 1.00 95.25 68 VAL A C 1
ATOM 528 O O . VAL A 1 68 ? 8.404 -6.107 -11.512 1.00 95.25 68 VAL A O 1
ATOM 531 N N . ASP A 1 69 ? 7.501 -8.028 -12.237 1.00 95.69 69 ASP A N 1
ATOM 532 C CA . ASP A 1 69 ? 8.749 -8.561 -12.785 1.00 95.69 69 ASP A CA 1
ATOM 533 C C . ASP A 1 69 ? 9.274 -7.708 -13.956 1.00 95.69 69 ASP A C 1
ATOM 535 O O . ASP A 1 69 ? 10.488 -7.538 -14.103 1.00 95.69 69 ASP A O 1
ATOM 539 N N . ALA A 1 70 ? 8.389 -7.132 -14.779 1.00 94.31 70 ALA A N 1
ATOM 540 C CA . ALA A 1 70 ? 8.773 -6.196 -15.836 1.00 94.31 70 ALA A CA 1
ATOM 541 C C . ALA A 1 70 ? 9.387 -4.905 -15.269 1.00 94.31 70 ALA A C 1
ATOM 543 O O . ALA A 1 70 ? 10.444 -4.475 -15.739 1.00 94.31 70 ALA A O 1
ATOM 544 N N . LEU A 1 71 ? 8.782 -4.327 -14.226 1.00 94.31 71 LEU A N 1
ATOM 545 C CA . LEU A 1 71 ? 9.323 -3.152 -13.535 1.00 94.31 71 LEU A CA 1
ATOM 546 C C . LEU A 1 71 ? 10.671 -3.451 -12.870 1.00 94.31 71 LEU A C 1
ATOM 548 O O . LEU A 1 71 ? 11.605 -2.663 -13.010 1.00 94.31 71 LEU A O 1
ATOM 552 N N . ALA A 1 72 ? 10.812 -4.606 -12.215 1.00 94.81 72 ALA A N 1
ATOM 553 C CA . ALA A 1 72 ? 12.074 -5.020 -11.603 1.00 94.81 72 ALA A CA 1
ATOM 554 C C . ALA A 1 72 ? 13.198 -5.156 -12.646 1.00 94.81 72 ALA A C 1
ATOM 556 O O . ALA A 1 72 ? 14.298 -4.636 -12.455 1.00 94.81 72 ALA A O 1
ATOM 557 N N . LYS A 1 73 ? 12.918 -5.790 -13.793 1.00 93.88 73 LYS A N 1
ATOM 558 C CA . LYS A 1 73 ? 13.876 -5.890 -14.909 1.00 93.88 73 LYS A CA 1
ATOM 559 C C . LYS A 1 73 ? 14.234 -4.521 -15.485 1.00 93.88 73 LYS A C 1
ATOM 561 O O . LYS A 1 73 ? 15.391 -4.291 -15.830 1.00 93.88 73 LYS A O 1
ATOM 566 N N . ALA A 1 74 ? 13.264 -3.616 -15.587 1.00 92.81 74 ALA A N 1
ATOM 567 C CA . ALA A 1 74 ? 13.509 -2.258 -16.050 1.00 92.81 74 ALA A CA 1
ATOM 568 C C . ALA A 1 74 ? 14.393 -1.469 -15.073 1.00 92.81 74 ALA A C 1
ATOM 570 O O . ALA A 1 74 ? 15.340 -0.829 -15.520 1.00 92.81 74 ALA A O 1
ATOM 571 N N . LEU A 1 75 ? 14.168 -1.572 -13.759 1.00 93.31 75 LEU A N 1
ATOM 572 C CA . LEU A 1 75 ? 15.036 -0.950 -12.750 1.00 93.31 75 LEU A CA 1
ATOM 573 C C . LEU A 1 75 ? 16.467 -1.491 -12.815 1.00 93.31 75 LEU A C 1
ATOM 575 O O . LEU A 1 75 ? 17.412 -0.714 -12.760 1.00 93.31 75 LEU A O 1
ATOM 579 N N . LEU A 1 76 ? 16.649 -2.796 -13.036 1.00 93.00 76 LEU A N 1
ATOM 580 C CA . LEU A 1 76 ? 17.986 -3.365 -13.247 1.00 93.00 76 LEU A CA 1
ATOM 581 C C . LEU A 1 76 ? 18.673 -2.818 -14.508 1.00 93.00 76 LEU A C 1
ATOM 583 O O . LEU A 1 76 ? 19.894 -2.692 -14.540 1.00 93.00 76 LEU A O 1
ATOM 587 N N . LYS A 1 77 ? 17.904 -2.505 -15.556 1.00 91.75 77 LYS A N 1
ATOM 588 C CA . LYS A 1 77 ? 18.437 -2.007 -16.830 1.00 91.75 77 LYS A CA 1
ATOM 589 C C . LYS A 1 77 ? 18.710 -0.501 -16.821 1.00 91.75 77 LYS A C 1
ATOM 591 O O . LYS A 1 77 ? 19.657 -0.066 -17.474 1.00 91.75 77 LYS A O 1
ATOM 596 N N . TYR A 1 78 ? 17.876 0.281 -16.141 1.00 91.31 78 TYR A N 1
ATOM 597 C CA . TYR A 1 78 ? 17.857 1.743 -16.242 1.00 91.31 78 TYR A CA 1
ATOM 598 C C . TYR A 1 78 ? 18.055 2.486 -14.910 1.00 91.31 78 TYR A C 1
ATOM 600 O O . TYR A 1 78 ? 18.037 3.713 -14.919 1.00 91.31 78 TYR A O 1
ATOM 608 N N . GLU A 1 79 ? 18.243 1.770 -13.795 1.00 89.69 79 GLU A N 1
ATOM 609 C CA . GLU A 1 79 ? 18.508 2.258 -12.426 1.00 89.69 79 GLU A CA 1
ATOM 610 C C . GLU A 1 79 ? 17.368 3.046 -11.759 1.00 89.69 79 GLU A C 1
ATOM 612 O O . GLU A 1 79 ? 16.961 2.724 -10.646 1.00 89.69 79 GLU A O 1
ATOM 617 N N . THR A 1 80 ? 16.816 4.050 -12.435 1.00 91.38 80 THR A N 1
ATOM 618 C CA . THR A 1 80 ? 15.709 4.890 -11.954 1.00 91.38 80 THR A CA 1
ATOM 619 C C . THR A 1 80 ? 14.574 4.879 -12.973 1.00 91.38 80 THR A C 1
ATOM 621 O O . THR A 1 80 ? 14.821 4.805 -14.177 1.00 91.38 80 THR A O 1
ATOM 624 N N . LEU A 1 81 ? 13.323 4.957 -12.519 1.00 93.19 81 LEU A N 1
ATOM 625 C CA . LEU A 1 81 ? 12.134 5.064 -13.369 1.00 93.19 81 LEU A CA 1
ATOM 626 C C . LEU A 1 81 ? 11.264 6.225 -12.888 1.00 93.19 81 LEU A C 1
ATOM 628 O O . LEU A 1 81 ? 10.949 6.296 -11.700 1.00 93.19 81 LEU A O 1
ATOM 632 N N . ASP A 1 82 ? 10.845 7.081 -13.815 1.00 93.88 82 ASP A N 1
ATOM 633 C CA . ASP A 1 82 ? 9.863 8.126 -13.535 1.00 93.88 82 ASP A CA 1
ATOM 634 C C . ASP A 1 82 ? 8.431 7.584 -13.654 1.00 93.88 82 ASP A C 1
ATOM 636 O O . ASP A 1 82 ? 8.182 6.500 -14.188 1.00 93.88 82 ASP A O 1
ATOM 640 N N . ALA A 1 83 ? 7.448 8.349 -13.173 1.00 93.81 83 ALA A N 1
ATOM 641 C CA . ALA A 1 83 ? 6.046 7.928 -13.189 1.00 93.81 83 ALA A CA 1
ATOM 642 C C . ALA A 1 83 ? 5.536 7.574 -14.602 1.00 93.81 83 ALA A C 1
ATOM 644 O O . ALA A 1 83 ? 4.748 6.639 -14.759 1.00 93.81 83 ALA A O 1
ATOM 645 N N . ASP A 1 84 ? 5.988 8.297 -15.628 1.00 93.94 84 ASP A N 1
ATOM 646 C CA . ASP A 1 84 ? 5.597 8.033 -17.014 1.00 93.94 84 ASP A CA 1
ATOM 647 C C . ASP A 1 84 ? 6.313 6.805 -17.596 1.00 93.94 84 ASP A C 1
ATOM 649 O O . ASP A 1 84 ? 5.688 6.036 -18.330 1.00 93.94 84 ASP A O 1
ATOM 653 N N . ASP A 1 85 ? 7.555 6.535 -17.176 1.00 92.81 85 ASP A N 1
ATOM 654 C CA . ASP A 1 85 ? 8.268 5.301 -17.527 1.00 92.81 85 ASP A CA 1
ATOM 655 C C . ASP A 1 85 ? 7.531 4.072 -16.990 1.00 92.81 85 ASP A C 1
ATOM 657 O O . ASP A 1 85 ? 7.335 3.086 -17.703 1.00 92.81 85 ASP A O 1
ATOM 661 N N . VAL A 1 86 ? 7.090 4.139 -15.729 1.00 93.69 86 VAL A N 1
ATOM 662 C CA . VAL A 1 86 ? 6.326 3.068 -15.079 1.00 93.69 86 VAL A CA 1
ATOM 663 C C . VAL A 1 86 ? 5.034 2.805 -15.849 1.00 93.69 86 VAL A C 1
ATOM 665 O O . VAL A 1 86 ? 4.764 1.660 -16.205 1.00 93.69 86 VAL A O 1
ATOM 668 N N . LYS A 1 87 ? 4.257 3.845 -16.181 1.00 94.62 87 LYS A N 1
ATOM 669 C CA . LYS A 1 87 ? 3.030 3.694 -16.989 1.00 94.62 87 LYS A CA 1
ATOM 670 C C . LYS A 1 87 ? 3.315 3.066 -18.354 1.00 94.62 87 LYS A C 1
ATOM 672 O O . LYS A 1 87 ? 2.549 2.214 -18.810 1.00 94.62 87 LYS A O 1
ATOM 677 N N . LEU A 1 88 ? 4.409 3.464 -19.002 1.00 94.19 88 LEU A N 1
ATOM 678 C CA . LEU A 1 88 ? 4.795 2.918 -20.298 1.00 94.19 88 LEU A CA 1
ATOM 679 C C . LEU A 1 88 ? 5.131 1.424 -20.195 1.00 94.19 88 LEU A C 1
ATOM 681 O O . LEU A 1 88 ? 4.601 0.627 -20.963 1.00 94.19 88 LEU A O 1
ATOM 685 N N . ILE A 1 89 ? 5.928 1.021 -19.202 1.00 92.75 89 ILE A N 1
ATOM 686 C CA . ILE A 1 89 ? 6.263 -0.392 -18.965 1.00 92.75 89 ILE A CA 1
ATOM 687 C C . ILE A 1 89 ? 5.002 -1.206 -18.647 1.00 92.75 89 ILE A C 1
ATOM 689 O O . ILE A 1 89 ? 4.803 -2.281 -19.210 1.00 92.75 89 ILE A O 1
ATOM 693 N N . LEU A 1 90 ? 4.119 -0.681 -17.792 1.00 92.31 90 LEU A N 1
ATOM 694 C CA . LEU A 1 90 ? 2.866 -1.347 -17.418 1.00 92.31 90 LEU A CA 1
ATOM 695 C C . LEU A 1 90 ? 1.894 -1.525 -18.597 1.00 92.31 90 LEU A C 1
ATOM 697 O O . LEU A 1 90 ? 1.059 -2.427 -18.558 1.00 92.31 90 LEU A O 1
ATOM 701 N N . SER A 1 91 ? 2.001 -0.689 -19.635 1.00 92.25 91 SER A N 1
ATOM 702 C CA . SER A 1 91 ? 1.229 -0.797 -20.884 1.00 92.25 91 SER A CA 1
ATOM 703 C C . SER A 1 91 ? 1.937 -1.601 -21.985 1.00 92.25 91 SER A C 1
ATOM 705 O O . SER A 1 91 ? 1.387 -1.759 -23.073 1.00 92.25 91 SER A O 1
ATOM 707 N N . GLY A 1 92 ? 3.125 -2.150 -21.705 1.00 87.62 92 GLY A N 1
ATOM 708 C CA . GLY A 1 92 ? 3.898 -2.978 -22.637 1.00 87.62 92 GLY A CA 1
ATOM 709 C C . GLY A 1 92 ? 4.800 -2.195 -23.597 1.00 87.62 92 GLY A C 1
ATOM 710 O O . GLY A 1 92 ? 5.301 -2.766 -24.566 1.00 87.62 92 GLY A O 1
ATOM 711 N N . GLY A 1 93 ? 5.007 -0.899 -23.357 1.00 86.81 93 GLY A N 1
ATOM 712 C CA . GLY A 1 93 ? 5.926 -0.068 -24.131 1.00 86.81 93 GLY A CA 1
ATOM 713 C C . GLY A 1 93 ? 7.401 -0.290 -23.775 1.00 86.81 93 GLY A C 1
ATOM 714 O O . GLY A 1 93 ? 7.743 -0.950 -22.794 1.00 86.81 93 GLY A O 1
ATOM 715 N N . SER A 1 94 ? 8.291 0.288 -24.585 1.00 83.50 94 SER A N 1
ATOM 716 C CA . SER A 1 94 ? 9.745 0.225 -24.394 1.00 83.50 94 SER A CA 1
ATOM 717 C C . SER A 1 94 ? 10.316 1.607 -24.097 1.00 83.50 94 SER A C 1
ATOM 719 O O . SER A 1 94 ? 9.887 2.597 -24.681 1.00 83.50 94 SER A O 1
ATOM 721 N N . LEU A 1 95 ? 11.319 1.661 -23.221 1.00 87.12 95 LEU A N 1
ATOM 722 C CA . LEU A 1 95 ? 12.004 2.896 -22.850 1.00 87.12 95 LEU A CA 1
ATOM 723 C C . LEU A 1 95 ? 13.156 3.220 -23.805 1.00 87.12 95 LEU A C 1
ATOM 725 O O . LEU A 1 95 ? 14.021 2.373 -24.051 1.00 87.12 95 LEU A O 1
ATOM 729 N N . GLU A 1 96 ? 13.210 4.474 -24.251 1.00 83.38 96 GLU A N 1
ATOM 730 C CA . GLU A 1 96 ? 14.257 5.034 -25.118 1.00 83.38 96 GLU A CA 1
ATOM 731 C C . GLU A 1 96 ? 15.263 5.893 -24.331 1.00 83.38 96 GLU A C 1
ATOM 733 O O . GLU A 1 96 ? 15.621 6.996 -24.738 1.00 83.38 96 GLU A O 1
ATOM 738 N N . LYS A 1 97 ? 15.719 5.413 -23.169 1.00 85.31 97 LYS A N 1
ATOM 739 C CA . LYS A 1 97 ? 16.754 6.095 -22.373 1.00 85.31 97 LYS A CA 1
ATOM 740 C C . LYS A 1 97 ? 18.043 5.274 -22.268 1.00 85.31 97 LYS A C 1
ATOM 742 O O . LYS A 1 97 ? 17.983 4.053 -22.435 1.00 85.31 97 LYS A O 1
ATOM 747 N N . PRO A 1 98 ? 19.205 5.914 -22.019 1.00 84.25 98 PRO A N 1
ATOM 748 C CA . PRO A 1 98 ? 20.470 5.206 -21.851 1.00 84.25 98 PRO A CA 1
ATOM 749 C C . PRO A 1 98 ? 20.370 4.170 -20.734 1.00 84.25 98 PRO A C 1
ATOM 751 O O . PRO A 1 98 ? 19.782 4.432 -19.685 1.00 84.25 98 PRO A O 1
ATOM 754 N N . THR A 1 99 ? 20.933 2.992 -20.967 1.00 90.25 99 THR A N 1
ATOM 755 C CA . THR A 1 99 ? 20.975 1.931 -19.961 1.00 90.25 99 THR A CA 1
ATOM 756 C C . THR A 1 99 ? 22.091 2.178 -18.957 1.00 90.25 99 THR A C 1
ATOM 758 O O . THR A 1 99 ? 23.040 2.912 -19.234 1.00 90.25 99 THR A O 1
ATOM 761 N N . LEU A 1 100 ? 22.023 1.502 -17.810 1.00 84.94 100 LEU A N 1
ATOM 762 C CA . LEU A 1 100 ? 23.082 1.533 -16.805 1.00 84.94 100 LEU A CA 1
ATOM 763 C C . LEU A 1 100 ? 24.448 1.166 -17.410 1.00 84.94 100 LEU A C 1
ATOM 765 O O . LEU A 1 100 ? 25.441 1.838 -17.151 1.00 84.94 100 LEU A O 1
ATOM 769 N N . ASN A 1 101 ? 24.494 0.168 -18.297 1.00 88.06 101 ASN A N 1
ATOM 770 C CA . ASN A 1 101 ? 25.723 -0.210 -19.000 1.00 88.06 101 ASN A CA 1
ATOM 771 C C . ASN A 1 101 ? 26.266 0.923 -19.886 1.00 88.06 101 ASN A C 1
ATOM 773 O O . ASN A 1 101 ? 27.477 1.129 -19.935 1.00 88.06 101 ASN A O 1
ATOM 777 N N . ASP A 1 102 ? 25.388 1.679 -20.551 1.00 87.12 102 ASP A N 1
ATOM 778 C CA . ASP A 1 102 ? 25.793 2.820 -21.381 1.00 87.12 102 ASP A CA 1
ATOM 779 C C . ASP A 1 102 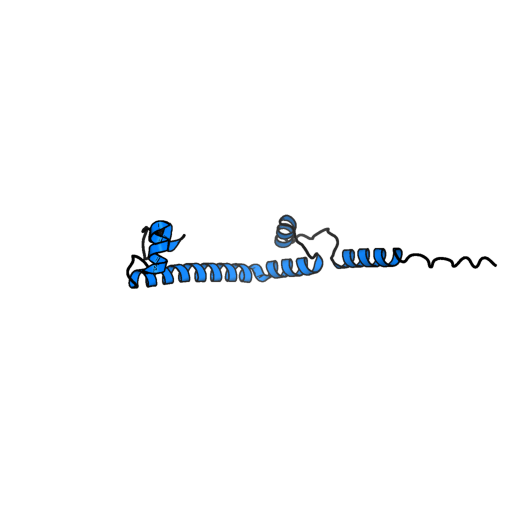? 26.365 3.960 -20.527 1.00 87.12 102 ASP A C 1
ATOM 781 O O . ASP A 1 102 ? 27.314 4.632 -20.936 1.00 87.12 102 ASP A O 1
ATOM 785 N N . LEU A 1 103 ? 25.804 4.180 -19.333 1.00 85.69 103 LEU A N 1
ATOM 786 C CA . LEU A 1 103 ? 26.301 5.175 -18.379 1.00 85.69 103 LEU A CA 1
ATOM 787 C C . LEU A 1 103 ? 27.671 4.769 -17.822 1.00 85.69 103 LEU A C 1
ATOM 789 O O . LEU A 1 103 ? 28.600 5.575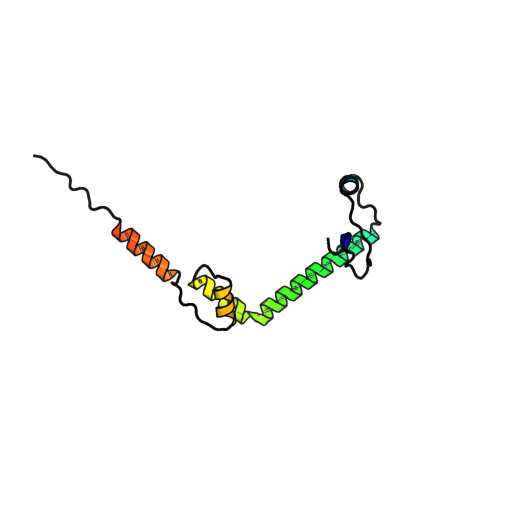 -17.839 1.00 85.69 103 LEU A O 1
ATOM 793 N N . LEU A 1 104 ? 27.833 3.504 -17.426 1.00 86.50 104 LEU A N 1
ATOM 794 C CA . LEU A 1 104 ? 29.113 2.970 -16.952 1.00 86.50 104 LEU A CA 1
ATOM 795 C C . LEU A 1 104 ? 30.201 3.047 -18.031 1.00 86.50 104 LEU A C 1
ATOM 797 O O . LEU A 1 104 ? 31.337 3.422 -17.737 1.00 86.50 104 LEU A O 1
ATOM 801 N N . ALA A 1 105 ? 29.860 2.747 -19.287 1.00 87.31 105 ALA A N 1
ATOM 802 C CA . ALA A 1 105 ? 30.789 2.875 -20.405 1.00 87.31 105 ALA A CA 1
ATOM 803 C C . ALA A 1 105 ? 31.236 4.334 -20.615 1.00 87.31 105 ALA A C 1
ATOM 805 O O . ALA A 1 105 ? 32.426 4.591 -20.809 1.00 87.31 105 ALA A O 1
ATOM 806 N N . LYS A 1 106 ? 30.312 5.302 -20.523 1.00 83.25 106 LYS A N 1
ATOM 807 C CA . LYS A 1 106 ? 30.645 6.735 -20.614 1.00 83.25 106 LYS A CA 1
ATOM 808 C C . LYS A 1 106 ? 31.608 7.170 -19.508 1.00 83.25 106 LYS A C 1
ATOM 810 O O . LYS A 1 106 ? 32.604 7.826 -19.813 1.00 83.25 106 LYS A O 1
ATOM 815 N N . GLU A 1 107 ? 31.379 6.754 -18.266 1.00 79.44 107 GLU A N 1
ATOM 816 C CA . GLU A 1 107 ? 32.275 7.074 -17.144 1.00 79.44 107 GLU A CA 1
ATOM 817 C C . GLU A 1 107 ? 33.683 6.484 -17.333 1.00 79.44 107 GLU A C 1
ATOM 819 O O . GLU A 1 107 ? 34.682 7.178 -17.139 1.00 79.44 107 GLU A O 1
ATOM 824 N N . GLN A 1 108 ? 33.795 5.240 -17.811 1.00 77.31 108 GLN A N 1
ATOM 825 C CA . GLN A 1 108 ? 35.099 4.619 -18.086 1.00 77.31 108 GLN A CA 1
ATOM 826 C C . GLN A 1 108 ? 35.876 5.338 -19.195 1.00 77.31 108 GLN A C 1
ATOM 828 O O . GLN A 1 108 ? 37.085 5.544 -19.072 1.00 77.31 108 GLN A O 1
ATOM 833 N N . THR A 1 109 ? 35.193 5.765 -20.263 1.00 73.81 109 THR A N 1
ATOM 834 C CA . THR A 1 109 ? 35.841 6.544 -21.332 1.00 73.81 109 THR A CA 1
ATOM 835 C C . THR A 1 109 ? 36.311 7.915 -20.853 1.00 73.81 109 THR A C 1
ATOM 837 O O . THR A 1 109 ? 37.358 8.390 -21.288 1.00 73.81 109 THR A O 1
ATOM 840 N N . LYS A 1 110 ? 35.583 8.535 -19.920 1.00 73.25 110 LYS A N 1
ATOM 841 C CA . LYS A 1 110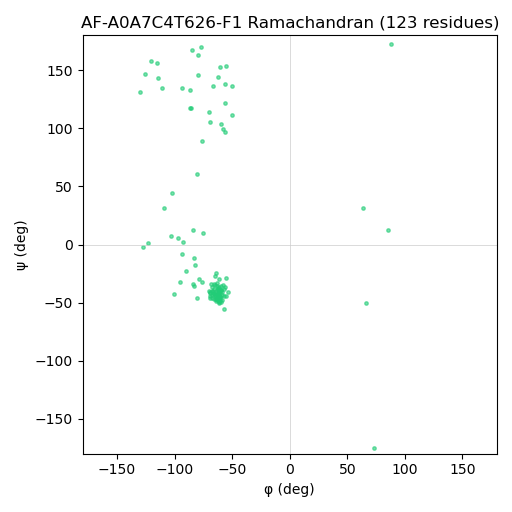 ? 35.964 9.814 -19.323 1.00 73.25 110 LYS A CA 1
ATOM 842 C C . LYS A 1 110 ? 37.198 9.666 -18.424 1.00 73.25 110 LYS A C 1
ATOM 844 O O . LYS A 1 110 ? 38.158 10.409 -18.597 1.00 73.25 110 LYS A O 1
ATOM 849 N N . ALA A 1 111 ? 37.231 8.641 -17.571 1.00 68.12 111 ALA A N 1
ATOM 850 C CA . ALA A 1 111 ? 38.367 8.359 -16.690 1.00 68.12 111 ALA A CA 1
ATOM 851 C C . ALA A 1 111 ? 39.665 8.013 -17.451 1.00 68.12 111 ALA A C 1
ATOM 853 O O . ALA A 1 111 ? 40.753 8.398 -17.026 1.00 68.12 111 ALA A O 1
ATOM 854 N N . HIS A 1 112 ? 39.573 7.320 -18.593 1.00 60.59 112 HIS A N 1
ATOM 855 C CA . HIS A 1 112 ? 40.745 7.007 -19.420 1.00 60.59 112 HIS A CA 1
ATOM 856 C C . HIS A 1 112 ? 41.351 8.253 -20.089 1.00 60.59 112 HIS A C 1
ATOM 858 O O . HIS A 1 112 ? 42.569 8.356 -20.218 1.00 60.59 112 HIS A O 1
ATOM 864 N N . ASN A 1 113 ? 40.511 9.222 -20.463 1.00 62.28 113 ASN A N 1
ATOM 865 C CA . ASN A 1 113 ? 40.936 10.437 -21.159 1.00 62.28 113 ASN A CA 1
ATOM 866 C C . ASN A 1 113 ? 41.457 11.543 -20.218 1.00 62.28 113 ASN A C 1
ATOM 868 O O . ASN A 1 113 ? 42.045 12.510 -20.695 1.00 62.28 113 ASN A O 1
ATOM 872 N N . GLU A 1 114 ? 41.269 11.408 -18.902 1.00 61.69 114 GLU A N 1
ATOM 873 C CA . GLU A 1 114 ? 41.698 12.386 -17.887 1.00 61.69 114 GLU A CA 1
ATOM 874 C C . GLU A 1 114 ? 43.050 12.044 -17.219 1.00 61.69 114 GLU A C 1
ATOM 876 O O . GLU A 1 114 ? 43.475 12.758 -16.313 1.00 61.69 114 GLU A O 1
ATOM 881 N N . THR A 1 115 ? 43.776 11.004 -17.661 1.00 52.94 115 THR A N 1
ATOM 882 C CA . THR A 1 115 ? 45.150 10.756 -17.170 1.00 52.94 115 THR A CA 1
ATOM 883 C C . THR A 1 115 ? 46.081 11.851 -17.713 1.00 52.94 115 THR A C 1
ATOM 885 O O . THR A 1 115 ? 46.275 11.905 -18.931 1.00 52.94 115 THR A O 1
ATOM 888 N N . PRO A 1 116 ? 46.661 12.738 -16.878 1.00 57.69 116 PRO A N 1
ATOM 889 C CA . PRO A 1 116 ? 47.521 13.796 -17.386 1.00 57.69 116 PRO A CA 1
ATOM 890 C C . PRO A 1 116 ? 48.793 13.181 -17.975 1.00 57.69 116 PRO A C 1
ATOM 892 O O . PRO A 1 116 ? 49.373 12.254 -17.404 1.00 57.69 116 PRO A O 1
ATOM 895 N N . ALA A 1 117 ? 49.203 13.690 -19.141 1.00 62.38 117 ALA A N 1
ATOM 896 C CA . ALA A 1 117 ? 50.465 13.329 -19.774 1.00 62.38 117 ALA A CA 1
ATOM 897 C C . ALA A 1 117 ? 51.607 13.458 -18.746 1.00 62.38 117 ALA A C 1
ATOM 899 O O . ALA A 1 117 ? 51.612 14.440 -17.998 1.00 62.38 117 ALA A O 1
ATOM 900 N N . PRO A 1 118 ? 52.551 12.498 -18.675 1.00 58.69 118 PRO A N 1
ATOM 901 C CA . PRO A 1 118 ? 53.647 12.590 -17.724 1.00 58.69 118 PRO A CA 1
ATOM 902 C C . PRO A 1 118 ? 54.383 13.911 -17.948 1.00 58.69 118 PRO A C 1
ATOM 904 O O . PRO A 1 118 ? 54.832 14.168 -19.065 1.00 58.69 118 PRO A O 1
ATOM 907 N N . GLU A 1 119 ? 54.460 14.746 -16.906 1.00 61.50 119 GLU A N 1
ATOM 908 C CA . GLU A 1 119 ? 55.220 15.994 -16.925 1.00 61.50 119 GLU A CA 1
ATOM 909 C C . GLU A 1 119 ? 56.628 15.686 -17.445 1.00 61.50 119 GLU A C 1
ATOM 911 O O . GLU A 1 119 ? 57.402 14.960 -16.812 1.00 61.50 119 GLU A O 1
ATOM 916 N N . GLU A 1 120 ? 56.939 16.188 -18.642 1.00 56.94 120 GLU A N 1
ATOM 917 C CA . GLU A 1 120 ? 58.278 16.110 -19.203 1.00 56.94 120 GLU A CA 1
ATOM 918 C C . GLU A 1 120 ? 59.219 16.828 -18.237 1.00 56.94 120 GLU A C 1
ATOM 920 O O . GLU A 1 120 ? 59.261 18.059 -18.176 1.00 56.94 120 GLU A O 1
ATOM 925 N N . TYR A 1 121 ? 59.982 16.053 -17.465 1.00 55.22 121 TYR A N 1
ATOM 926 C CA . TYR A 1 121 ? 61.123 16.561 -16.722 1.00 55.22 121 TYR A CA 1
ATOM 927 C C . TYR A 1 121 ? 62.074 17.225 -17.723 1.00 55.22 121 TYR A C 1
ATOM 929 O O . TYR A 1 121 ? 62.887 16.550 -18.362 1.00 55.22 121 TYR A O 1
ATOM 937 N N . ARG A 1 122 ? 61.984 18.554 -17.859 1.00 57.94 122 ARG A N 1
ATOM 938 C CA . ARG A 1 122 ? 63.031 19.364 -18.479 1.00 57.94 122 ARG A CA 1
ATOM 939 C C . ARG A 1 122 ? 64.313 19.133 -17.689 1.00 57.94 122 ARG A C 1
ATOM 941 O O . ARG A 1 122 ? 64.508 19.678 -16.606 1.00 57.94 122 ARG A O 1
ATOM 948 N N . LYS A 1 123 ? 65.174 18.270 -18.224 1.00 50.25 123 LYS A N 1
ATOM 949 C CA . LYS A 1 123 ? 66.586 18.231 -17.863 1.00 50.25 123 LYS A CA 1
ATOM 950 C C . LYS A 1 123 ? 67.255 19.405 -18.561 1.00 50.25 123 LYS A C 1
ATOM 952 O O . LYS A 1 123 ? 67.726 19.264 -19.685 1.00 50.25 123 LYS A O 1
ATOM 957 N N . ASP A 1 124 ? 67.269 20.541 -17.881 1.00 56.97 124 ASP A N 1
ATOM 958 C CA . ASP A 1 124 ? 68.198 21.615 -18.202 1.00 56.97 124 ASP A CA 1
ATOM 959 C C . ASP A 1 124 ? 69.608 21.131 -17.804 1.00 56.97 124 ASP A C 1
ATOM 961 O O . ASP A 1 124 ? 69.925 21.010 -16.618 1.00 56.97 124 ASP A O 1
ATOM 965 N N . TYR A 1 125 ? 70.415 20.781 -18.810 1.00 48.47 125 TYR A N 1
ATOM 966 C CA . TYR A 1 125 ? 71.874 20.649 -18.746 1.00 48.47 125 TYR A CA 1
ATOM 967 C C . TYR A 1 125 ? 72.486 21.523 -19.837 1.00 48.47 125 TYR A C 1
ATOM 969 O O . TYR A 1 125 ? 71.969 21.470 -20.977 1.00 48.47 125 TYR A O 1
#